Protein AF-A0A3D3P2S7-F1 (afdb_monomer)

pLDDT: mean 85.8, std 18.76, range [37.12, 98.56]

Solvent-accessible surface area (backbone atoms only — not comparable to full-atom values): 8119 Å² total; per-residue (Å²): 133,91,83,89,85,76,92,81,72,80,80,75,77,78,68,75,83,75,77,70,84,75,73,91,73,70,57,71,50,77,50,76,51,74,47,80,44,68,59,42,64,58,99,87,40,75,71,36,68,35,30,43,36,42,38,40,39,37,38,40,49,78,50,104,42,32,36,42,36,38,35,42,33,43,36,40,35,69,92,58,81,32,34,40,38,37,39,38,42,35,43,40,39,41,85,49,101,41,37,35,38,35,44,33,44,32,42,35,48,51,40,90,51,97,61,74,50,49,70,37,45,33,43,36,42,35,39,46,81,51,101,85,45,67,53,74,51,78,47,76,84

Nearest PDB structures (foldseek):
  8wv0-assembly1_A  TM=7.971E-01  e=7.352E-01  Burkholderia pseudomallei
  6ehd-assembly1_A  TM=5.193E-01  e=1.466E-01  Vibrio cholerae O395
  5oyk-assembly1_A  TM=5.615E-01  e=3.858E-01  Vibrio cholerae
  1e54-assembly1_A  TM=6.418E-01  e=1.478E+00  Delftia acidovorans
  3njt-assembly1_A  TM=6.862E-01  e=4.331E+00  Bordetella pertussis

Sequence (141 aa):
MKYLAGLGGIFCACSSMAFAEVDSEIPLGIEAVTGLRTDYVHRGFQLAESALDFQLEAEITLSNNNSLSLGFAHLSESGDDFNETWSYLEFSHSFNKNLTSGASFTYRDRNESILQGGFDLGLFTSYSINDVWRWRNELNF

Mean predicted aligned error: 10.35 Å

Secondary structure (DSSP, 8-state):
-----------------------S---EEEEEEEEEEEEEEETTEEEEEEEEEEEEEEEEEEETTEEEEEEEEEEEESSSS-EEEEEEEEEEEEEETTEEEEEEEEEEEEES-SSPSEEEEEEEEEEESSSS-EEEEEEE-

Foldseek 3Di:
DDDDDDPPDPPPPPPPPPPDDPPPDWDKDKDKDKDWDAQDDDPRDRWERIKIKIKIKMKTDPDPFKIKIKMWMKIDHDPDGKIKIKIKIKIKGHPDPFKIKIKMKMWMPIDPGPDHTDIKIKIKMKGDPDPPDIDMDMDID

Structure (mmCIF, N/CA/C/O backbone):
data_AF-A0A3D3P2S7-F1
#
_entry.id   AF-A0A3D3P2S7-F1
#
loop_
_atom_site.group_PDB
_atom_site.id
_atom_site.type_symbol
_atom_site.label_atom_id
_atom_site.label_alt_id
_atom_site.label_comp_id
_atom_site.label_asym_id
_atom_site.label_entity_id
_atom_site.label_seq_id
_atom_site.pdbx_PDB_ins_code
_atom_site.Cartn_x
_atom_site.Cartn_y
_atom_site.Cartn_z
_atom_site.occupancy
_atom_site.B_iso_or_equiv
_atom_site.auth_seq_id
_atom_site.auth_comp_id
_atom_site.auth_asym_id
_atom_site.auth_atom_id
_atom_site.pdbx_PDB_model_num
ATOM 1 N N . MET A 1 1 ? -4.650 64.605 13.697 1.00 37.12 1 MET A N 1
ATOM 2 C CA . MET A 1 1 ? -4.159 63.628 12.697 1.00 37.12 1 MET A CA 1
ATOM 3 C C . MET A 1 1 ? -3.844 62.353 13.474 1.00 37.12 1 MET A C 1
ATOM 5 O O . MET A 1 1 ? -2.904 62.370 14.245 1.00 37.12 1 MET A O 1
ATOM 9 N N . LYS A 1 2 ? -4.794 61.423 13.663 1.00 39.84 2 LYS A N 1
ATOM 10 C CA . LYS A 1 2 ? -5.043 60.239 12.810 1.00 39.84 2 LYS A CA 1
ATOM 11 C C . LYS A 1 2 ? -3.743 59.650 12.255 1.00 39.84 2 LYS A C 1
ATOM 13 O O . LYS A 1 2 ? -3.233 60.259 11.332 1.00 39.84 2 LYS A O 1
ATOM 18 N N . TYR A 1 3 ? -3.265 58.539 12.830 1.00 42.16 3 TYR A N 1
ATOM 19 C CA . TYR A 1 3 ? -3.078 57.236 12.165 1.00 42.16 3 TYR A CA 1
ATOM 20 C C . TYR A 1 3 ? -2.990 56.115 13.224 1.00 42.16 3 TYR A C 1
ATOM 22 O O . TYR A 1 3 ? -2.121 56.127 14.089 1.00 42.16 3 TYR A O 1
ATOM 30 N N . LEU A 1 4 ? -3.950 55.186 13.159 1.00 42.12 4 LEU A N 1
ATOM 31 C CA . LEU A 1 4 ? -3.866 53.815 13.672 1.00 42.12 4 LEU A CA 1
ATOM 32 C C . LEU A 1 4 ? -3.085 52.972 12.650 1.00 42.12 4 LEU A C 1
ATOM 34 O O . LEU A 1 4 ? -3.327 53.156 11.460 1.00 42.12 4 LEU A O 1
ATOM 38 N N . ALA A 1 5 ? -2.268 52.024 13.118 1.00 42.19 5 ALA A N 1
ATOM 39 C CA . ALA A 1 5 ? -1.984 50.695 12.537 1.00 42.19 5 ALA A CA 1
ATOM 40 C C . ALA A 1 5 ? -0.660 50.191 13.141 1.00 42.19 5 ALA A C 1
ATOM 42 O O . ALA A 1 5 ? 0.318 50.921 13.147 1.00 42.19 5 ALA A O 1
ATOM 43 N N . GLY A 1 6 ? -0.504 48.990 13.679 1.00 40.41 6 GLY A N 1
ATOM 44 C CA . GLY A 1 6 ? -1.392 47.862 13.890 1.00 40.41 6 GLY A CA 1
ATOM 45 C C . GLY A 1 6 ? -0.612 46.885 14.774 1.00 40.41 6 GLY A C 1
ATOM 46 O O . GLY A 1 6 ? 0.569 46.637 14.537 1.00 40.41 6 GLY A O 1
ATOM 47 N N . LEU A 1 7 ? -1.248 46.389 15.833 1.00 42.75 7 LEU A N 1
ATOM 48 C CA . LEU A 1 7 ? -0.724 45.324 16.685 1.00 42.75 7 LEU A CA 1
ATOM 49 C C . LEU A 1 7 ? -0.704 44.019 15.876 1.00 42.75 7 LEU A C 1
ATOM 51 O O . LEU A 1 7 ? -1.669 43.263 15.877 1.00 42.75 7 LEU A O 1
ATOM 55 N N . GLY A 1 8 ? 0.391 43.769 15.161 1.00 38.56 8 GLY A N 1
ATOM 56 C CA . GLY A 1 8 ? 0.704 42.467 14.574 1.00 38.56 8 GLY A CA 1
ATOM 57 C C . GLY A 1 8 ? 1.299 41.545 15.634 1.00 38.56 8 GLY A C 1
ATOM 58 O O . GLY A 1 8 ? 2.485 41.234 15.591 1.00 38.56 8 GLY A O 1
ATOM 59 N N . GLY A 1 9 ? 0.499 41.173 16.633 1.00 39.53 9 GLY A N 1
ATOM 60 C CA . GLY A 1 9 ? 0.880 40.157 17.606 1.00 39.53 9 GLY A CA 1
ATOM 61 C C . GLY A 1 9 ? 0.879 38.790 16.932 1.00 39.53 9 GLY A C 1
ATOM 62 O O . GLY A 1 9 ? -0.178 38.284 16.566 1.00 39.53 9 GLY A O 1
ATOM 63 N N . ILE A 1 10 ? 2.063 38.203 16.763 1.00 46.88 10 ILE A N 1
ATOM 64 C CA . ILE A 1 10 ? 2.227 36.789 16.423 1.00 46.88 10 ILE A CA 1
ATOM 65 C C . ILE A 1 10 ? 1.573 35.990 17.554 1.00 46.88 10 ILE A C 1
ATOM 67 O O . ILE A 1 10 ? 2.121 35.878 18.651 1.00 46.88 10 ILE A O 1
ATOM 71 N N . PHE A 1 11 ? 0.374 35.468 17.299 1.00 40.72 11 PHE A N 1
ATOM 72 C CA . PHE A 1 11 ? -0.264 34.456 18.134 1.00 40.72 11 PHE A CA 1
ATOM 73 C C . PHE A 1 11 ? 0.526 33.156 17.940 1.00 40.72 11 PHE A C 1
ATOM 75 O O . PHE A 1 11 ? 0.176 32.295 17.137 1.00 40.72 11 PHE A O 1
ATOM 82 N N . CYS A 1 12 ? 1.656 33.047 18.638 1.00 44.50 12 CYS A N 1
ATOM 83 C CA . CYS A 1 12 ? 2.343 31.782 18.822 1.00 44.50 12 CYS A CA 1
ATOM 84 C C . CYS A 1 12 ? 1.456 30.964 19.763 1.00 44.50 12 CYS A C 1
ATOM 86 O O . CYS A 1 12 ? 1.516 31.110 20.985 1.00 44.50 12 CYS A O 1
ATOM 88 N N . ALA A 1 13 ? 0.540 30.191 19.182 1.00 46.78 13 ALA A N 1
ATOM 89 C CA . ALA A 1 13 ? -0.207 29.178 19.900 1.00 46.78 13 ALA A CA 1
ATOM 90 C C . ALA A 1 13 ? 0.794 28.115 20.364 1.00 46.78 13 ALA A C 1
ATOM 92 O O . ALA A 1 13 ? 1.001 27.100 19.707 1.00 46.78 13 ALA A O 1
ATOM 93 N N . CYS A 1 14 ? 1.434 28.360 21.508 1.00 42.62 14 CYS A N 1
ATOM 94 C CA . CYS A 1 14 ? 2.030 27.319 22.328 1.00 42.62 14 CYS A CA 1
ATOM 95 C C . CYS A 1 14 ? 0.879 26.470 22.879 1.00 42.62 14 CYS A C 1
ATOM 97 O O . CYS A 1 14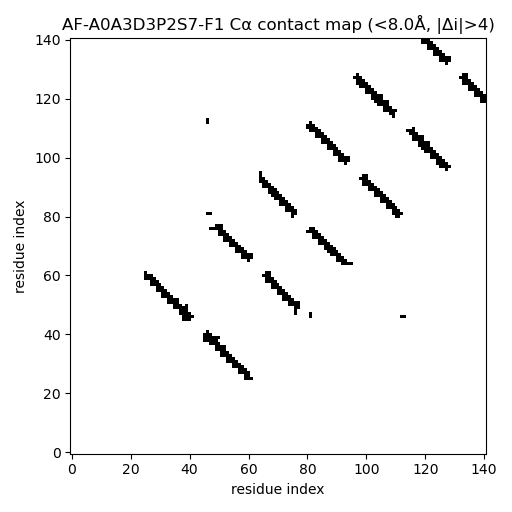 ? 0.523 26.568 24.052 1.00 42.62 14 CYS A O 1
ATOM 99 N N . SER A 1 15 ? 0.245 25.678 22.012 1.00 51.16 15 SER A N 1
ATOM 100 C CA . SER A 1 15 ? -0.541 24.535 22.444 1.00 51.16 15 SER A CA 1
ATOM 101 C C . SER A 1 15 ? 0.404 23.675 23.266 1.00 51.16 15 SER A C 1
ATOM 103 O O . SER A 1 15 ? 1.394 23.161 22.745 1.00 51.16 15 SER A O 1
ATOM 105 N N . SER A 1 16 ? 0.139 23.605 24.568 1.00 46.47 16 SER A N 1
ATOM 106 C CA . SER A 1 16 ? 0.778 22.678 25.488 1.00 46.47 16 SER A CA 1
ATOM 107 C C . SER A 1 16 ? 0.929 21.325 24.798 1.00 46.47 16 SER A C 1
ATOM 109 O O . SER A 1 16 ? -0.079 20.708 24.447 1.00 46.47 16 SER A O 1
ATOM 111 N N . MET A 1 17 ? 2.166 20.875 24.582 1.00 46.19 17 MET A N 1
ATOM 112 C CA . MET A 1 17 ? 2.425 19.481 24.247 1.00 46.19 17 MET A CA 1
ATOM 113 C C . MET A 1 17 ? 2.053 18.681 25.494 1.00 46.19 17 MET A C 1
ATOM 115 O O . MET A 1 17 ? 2.863 18.503 26.400 1.00 46.19 17 MET A O 1
ATOM 119 N N . ALA A 1 18 ? 0.779 18.311 25.603 1.00 49.56 18 ALA A N 1
ATOM 120 C CA . ALA A 1 18 ? 0.349 17.316 26.558 1.00 49.56 18 ALA A CA 1
ATOM 121 C C . ALA A 1 18 ? 0.987 16.009 26.090 1.00 49.56 18 ALA A C 1
ATOM 123 O O . ALA A 1 18 ? 0.531 15.397 25.127 1.00 49.56 18 ALA A O 1
ATOM 124 N N . PHE A 1 19 ? 2.101 15.637 26.714 1.00 48.84 19 PHE A N 1
ATOM 125 C CA . PHE A 1 19 ? 2.641 14.297 26.571 1.00 48.84 19 PHE A CA 1
ATOM 126 C C . PHE A 1 19 ? 1.615 13.357 27.200 1.00 48.84 19 PHE A C 1
ATOM 128 O O . PHE A 1 19 ? 1.460 13.328 28.420 1.00 48.84 19 PHE A O 1
ATOM 135 N N . ALA A 1 20 ? 0.847 12.670 26.355 1.00 56.34 20 ALA A N 1
ATOM 136 C CA . ALA A 1 20 ? 0.039 11.551 26.799 1.00 56.34 20 ALA A CA 1
ATOM 137 C C . ALA A 1 20 ? 0.988 10.478 27.350 1.00 56.34 20 ALA A C 1
ATOM 139 O O . ALA A 1 20 ? 2.017 10.182 26.740 1.00 56.34 20 ALA A O 1
ATOM 140 N N . GLU A 1 21 ? 0.660 9.943 28.521 1.00 52.38 21 GLU A N 1
ATOM 141 C CA . GLU A 1 21 ? 1.311 8.760 29.073 1.00 52.38 21 GLU A CA 1
ATOM 142 C C . GLU A 1 21 ? 1.125 7.618 28.064 1.00 52.38 21 GLU A C 1
ATOM 144 O O . GLU A 1 21 ? -0.003 7.248 27.736 1.00 52.38 21 GLU A O 1
ATOM 149 N N . VAL A 1 22 ? 2.228 7.143 27.481 1.00 58.06 22 VAL A N 1
ATOM 150 C CA . VAL A 1 22 ? 2.207 6.021 26.538 1.00 58.06 22 VAL A CA 1
ATOM 151 C C . VAL A 1 22 ? 2.012 4.758 27.366 1.00 58.06 22 VAL A C 1
ATOM 153 O O . VAL A 1 22 ? 2.958 4.269 27.983 1.00 58.06 22 VAL A O 1
ATOM 156 N N . ASP A 1 23 ? 0.771 4.275 27.414 1.00 57.00 23 ASP A N 1
ATOM 157 C CA . ASP A 1 23 ? 0.440 2.962 27.966 1.00 57.00 23 ASP A CA 1
ATOM 158 C C . ASP A 1 23 ? 1.244 1.884 27.217 1.00 57.00 23 ASP A C 1
ATOM 160 O O . ASP A 1 23 ? 1.428 1.949 25.998 1.00 57.00 23 ASP A O 1
ATOM 164 N N . SER A 1 24 ? 1.851 0.965 27.961 1.00 57.66 24 SER A N 1
ATOM 165 C CA . SER A 1 24 ? 3.221 0.521 27.682 1.00 57.66 24 SER A CA 1
ATOM 166 C C . SER A 1 24 ? 3.401 -0.583 26.634 1.00 57.66 24 SER A C 1
ATOM 168 O O . SER A 1 24 ? 4.492 -1.139 26.554 1.00 57.66 24 SER A O 1
ATOM 170 N N . GLU A 1 25 ? 2.415 -0.891 25.792 1.00 67.62 25 GLU A N 1
ATOM 171 C CA . GLU A 1 25 ? 2.580 -1.846 24.682 1.00 67.62 25 GLU A CA 1
ATOM 172 C C . GLU A 1 25 ? 1.725 -1.432 23.477 1.00 67.62 25 GLU A C 1
ATOM 174 O O . GLU A 1 25 ? 0.558 -1.798 23.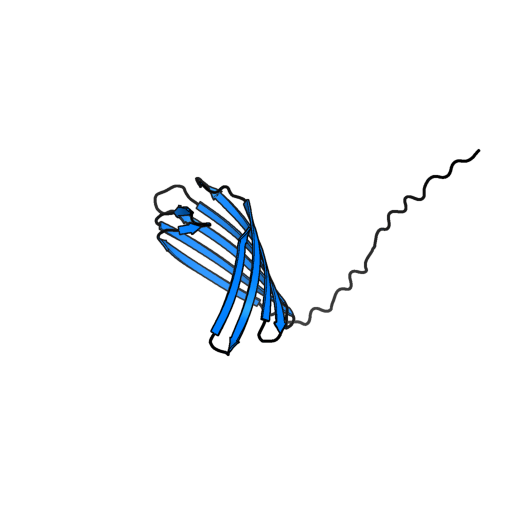370 1.00 67.62 25 GLU A O 1
ATOM 179 N N . ILE A 1 26 ? 2.300 -0.661 22.548 1.00 69.44 26 ILE A N 1
ATOM 180 C CA . ILE A 1 26 ? 1.676 -0.395 21.243 1.00 69.44 26 ILE A CA 1
ATOM 181 C C . ILE A 1 26 ? 1.742 -1.694 20.421 1.00 69.44 26 ILE A C 1
ATOM 183 O O . ILE A 1 26 ? 2.855 -2.139 20.120 1.00 69.44 26 ILE A O 1
ATOM 187 N N . PRO A 1 27 ? 0.605 -2.309 20.034 1.00 78.06 27 PRO A N 1
ATOM 188 C CA . PRO A 1 27 ? 0.624 -3.487 19.176 1.00 78.06 27 PRO A CA 1
ATOM 189 C C . PRO A 1 27 ? 1.264 -3.148 17.825 1.00 78.06 27 PRO A C 1
ATOM 191 O O . PRO A 1 27 ? 0.835 -2.206 17.150 1.00 78.06 27 PRO A O 1
ATOM 194 N N . LEU A 1 28 ? 2.286 -3.924 17.456 1.00 84.25 28 LEU A N 1
ATOM 195 C CA . LEU A 1 28 ? 3.060 -3.769 16.227 1.00 84.25 28 LEU A CA 1
ATOM 196 C C . LEU A 1 28 ? 3.027 -5.073 15.426 1.00 84.25 28 LEU A C 1
ATOM 198 O O . LEU A 1 28 ? 3.421 -6.125 15.933 1.00 84.25 28 LEU A O 1
ATOM 202 N N . GLY A 1 29 ? 2.596 -4.989 14.170 1.00 87.25 29 GLY A N 1
ATOM 203 C CA . GLY A 1 29 ? 2.796 -6.036 13.168 1.00 87.25 29 GLY A CA 1
ATOM 204 C C . GLY A 1 29 ? 3.922 -5.637 12.220 1.00 87.25 29 GLY A C 1
ATOM 205 O O . GLY A 1 29 ? 3.989 -4.475 11.834 1.00 87.25 29 GLY A O 1
ATOM 206 N N . ILE A 1 30 ? 4.805 -6.571 11.856 1.00 91.50 30 ILE A N 1
ATOM 207 C CA . ILE A 1 30 ? 5.823 -6.376 10.810 1.00 91.50 30 ILE A CA 1
ATOM 208 C C . ILE A 1 30 ? 5.745 -7.559 9.850 1.00 91.50 30 ILE A C 1
ATOM 210 O O . ILE A 1 30 ? 5.788 -8.710 10.289 1.00 91.50 30 ILE A O 1
ATOM 214 N N . GLU A 1 31 ? 5.685 -7.275 8.554 1.00 94.31 31 GLU A N 1
ATOM 215 C CA . GLU A 1 31 ? 5.682 -8.277 7.494 1.00 94.31 31 GLU A CA 1
ATOM 216 C C . GLU A 1 31 ? 6.754 -7.955 6.451 1.00 94.31 31 GLU A C 1
ATOM 218 O O . GLU A 1 31 ? 6.948 -6.802 6.073 1.00 94.31 31 GLU A O 1
ATOM 223 N N . ALA A 1 32 ? 7.460 -8.985 5.985 1.00 96.12 32 ALA A N 1
ATOM 224 C CA . ALA A 1 32 ? 8.377 -8.885 4.859 1.00 96.12 32 ALA A CA 1
ATOM 225 C C . ALA A 1 32 ? 8.030 -9.962 3.830 1.00 96.12 32 ALA A C 1
ATOM 227 O O . ALA A 1 32 ? 7.988 -11.149 4.159 1.00 96.12 32 ALA A O 1
ATOM 228 N N . VAL A 1 33 ? 7.803 -9.548 2.586 1.00 96.12 33 VAL A N 1
ATOM 229 C CA . VAL A 1 33 ? 7.367 -10.418 1.489 1.00 96.12 33 VAL A CA 1
ATOM 230 C C . VAL A 1 33 ? 8.315 -10.251 0.318 1.00 96.12 33 VAL A C 1
ATOM 232 O O . VAL A 1 33 ? 8.690 -9.138 -0.035 1.00 96.12 33 VAL A O 1
ATOM 235 N N . THR A 1 34 ? 8.684 -11.361 -0.312 1.00 96.12 34 THR A N 1
ATOM 236 C CA . THR A 1 34 ? 9.307 -11.337 -1.634 1.00 96.12 34 THR A CA 1
ATOM 237 C C . THR A 1 34 ? 8.424 -12.076 -2.622 1.00 96.12 34 THR A C 1
ATOM 239 O O . THR A 1 34 ? 7.822 -13.097 -2.280 1.00 96.12 34 THR A O 1
ATOM 242 N N . GLY A 1 35 ? 8.321 -11.537 -3.830 1.00 93.25 35 GLY A N 1
ATOM 243 C CA . GLY A 1 35 ? 7.450 -12.049 -4.872 1.00 93.25 35 GLY A CA 1
ATOM 244 C C . GLY A 1 35 ? 8.155 -12.140 -6.215 1.00 93.25 35 GLY A C 1
ATOM 245 O O . GLY A 1 35 ? 9.090 -11.397 -6.508 1.00 93.25 35 GLY A O 1
ATOM 246 N N . LEU A 1 36 ? 7.677 -13.074 -7.035 1.00 93.69 36 LEU A N 1
ATOM 247 C CA . LEU A 1 36 ? 7.877 -13.064 -8.478 1.00 93.69 36 LEU A CA 1
ATOM 248 C C . LEU A 1 36 ? 6.528 -12.719 -9.108 1.00 93.69 36 LEU A C 1
ATOM 250 O O . LEU A 1 36 ? 5.527 -13.387 -8.836 1.00 93.69 36 LEU A O 1
ATOM 254 N N . ARG A 1 37 ? 6.503 -11.680 -9.936 1.00 90.44 37 ARG A N 1
ATOM 255 C CA . ARG A 1 37 ? 5.305 -11.176 -10.608 1.00 90.44 37 ARG A CA 1
ATOM 256 C C . ARG A 1 37 ? 5.461 -11.325 -12.106 1.00 90.44 37 ARG A C 1
ATOM 258 O O . ARG A 1 37 ? 6.494 -10.955 -12.649 1.00 90.44 37 ARG A O 1
ATOM 265 N N . THR A 1 38 ? 4.416 -11.814 -12.756 1.00 92.06 38 THR A N 1
ATOM 266 C CA . THR A 1 38 ? 4.277 -11.807 -14.215 1.00 92.06 38 THR A CA 1
ATOM 267 C C . THR A 1 38 ? 3.221 -10.779 -14.599 1.00 92.06 38 THR A C 1
ATOM 269 O O . THR A 1 38 ? 2.216 -10.666 -13.896 1.00 92.06 38 THR A O 1
ATOM 272 N N . ASP A 1 39 ? 3.445 -10.052 -15.690 1.00 91.88 39 ASP A N 1
ATOM 273 C CA . ASP A 1 39 ? 2.563 -9.000 -16.206 1.00 91.88 39 ASP A CA 1
ATOM 274 C C . ASP A 1 39 ? 2.217 -7.952 -15.138 1.00 91.88 39 ASP A C 1
ATOM 276 O O . ASP A 1 39 ? 1.063 -7.772 -14.738 1.00 91.88 39 ASP A O 1
ATOM 280 N N . TYR A 1 40 ? 3.233 -7.257 -14.627 1.00 92.50 40 TYR A N 1
ATOM 281 C CA . TYR A 1 40 ? 3.017 -6.221 -13.626 1.00 92.50 40 TYR A CA 1
ATOM 282 C C . TYR A 1 40 ? 2.244 -5.045 -14.237 1.00 92.50 40 TYR A C 1
ATOM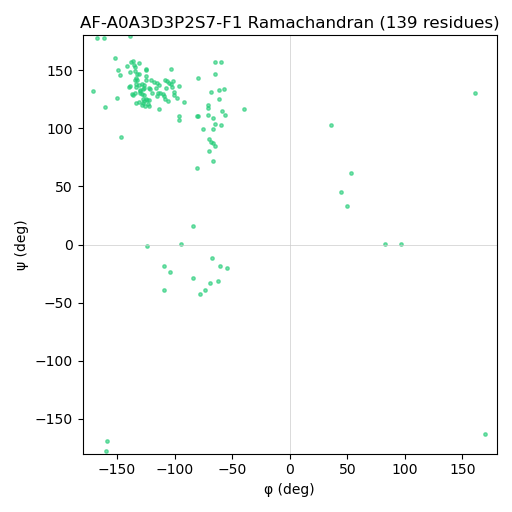 284 O O . TYR A 1 40 ? 2.775 -4.283 -15.044 1.00 92.50 40 TYR A O 1
ATOM 292 N N . VAL A 1 41 ? 0.977 -4.899 -13.844 1.00 92.50 41 VAL A N 1
ATOM 293 C CA . VAL A 1 41 ? 0.068 -3.857 -14.335 1.00 92.50 41 VAL A CA 1
ATOM 294 C C . VAL A 1 41 ? -0.216 -2.834 -13.242 1.00 92.50 41 VAL A C 1
ATOM 296 O O . VAL A 1 41 ? -0.676 -3.179 -12.153 1.00 92.50 41 VAL A O 1
ATOM 299 N N . HIS A 1 42 ? -0.047 -1.553 -13.567 1.00 90.81 42 HIS A N 1
ATOM 300 C CA . HIS A 1 42 ? -0.444 -0.439 -12.713 1.00 90.81 42 HIS A CA 1
ATOM 301 C C . HIS A 1 42 ? -1.274 0.582 -13.503 1.00 90.81 42 HIS A C 1
ATOM 303 O O . HIS A 1 42 ? -0.923 0.968 -14.616 1.00 90.81 42 HIS A O 1
ATOM 309 N N . ARG A 1 43 ? -2.419 1.002 -12.940 1.00 88.44 43 ARG A N 1
ATOM 310 C CA . ARG A 1 43 ? -3.404 1.903 -13.588 1.00 88.44 43 ARG A CA 1
ATOM 311 C C . ARG A 1 43 ? -3.804 1.471 -15.015 1.00 88.44 43 ARG A C 1
ATOM 313 O O . ARG A 1 43 ? -4.091 2.305 -15.867 1.00 88.44 43 ARG A O 1
ATOM 32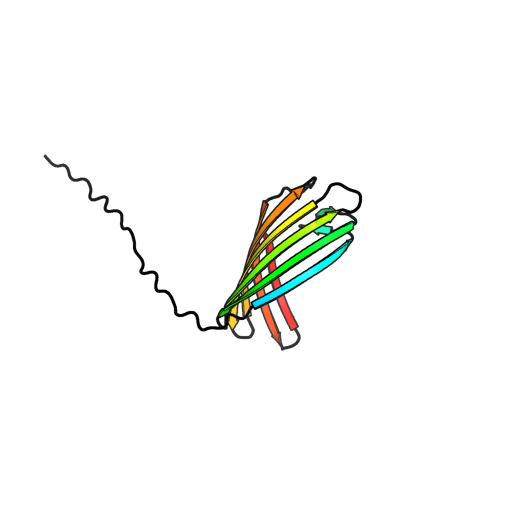0 N N . GLY A 1 44 ? -3.838 0.160 -15.266 1.00 90.88 44 GLY A N 1
ATOM 321 C CA . GLY A 1 44 ? -4.202 -0.421 -16.564 1.00 90.88 44 GLY A CA 1
ATOM 322 C C . GLY A 1 44 ? -3.072 -0.470 -17.598 1.00 90.88 44 GLY A C 1
ATOM 323 O O . GLY A 1 44 ? -3.301 -0.974 -18.693 1.00 90.88 44 GLY A O 1
ATOM 324 N N . PHE A 1 45 ? -1.869 0.001 -17.261 1.00 91.75 45 PHE A N 1
ATOM 325 C CA . PHE A 1 45 ? -0.680 -0.134 -18.098 1.00 91.75 45 PHE A CA 1
ATOM 326 C C . PHE A 1 45 ? 0.188 -1.272 -17.578 1.00 91.75 45 PHE A C 1
ATOM 328 O O . PHE A 1 45 ? 0.508 -1.310 -16.390 1.00 91.75 45 PHE A O 1
ATOM 335 N N . GLN A 1 46 ? 0.566 -2.191 -18.463 1.00 93.44 46 GLN A N 1
ATOM 336 C CA . GLN A 1 46 ? 1.617 -3.157 -18.173 1.00 93.44 46 GLN A CA 1
ATOM 337 C C . GLN A 1 46 ? 2.952 -2.414 -18.142 1.00 93.44 46 GLN A C 1
ATOM 339 O O . GLN A 1 46 ? 3.313 -1.764 -19.121 1.00 93.44 46 GLN A O 1
ATOM 344 N N . LEU A 1 47 ? 3.623 -2.462 -16.995 1.00 93.25 47 LEU A N 1
ATOM 345 C CA . LEU A 1 47 ? 4.896 -1.787 -16.759 1.00 93.25 47 LEU A CA 1
ATOM 346 C C . LEU A 1 47 ? 6.087 -2.750 -16.784 1.00 93.25 47 LEU A C 1
ATOM 348 O O . LEU A 1 47 ? 7.187 -2.291 -17.041 1.00 93.25 47 LEU A O 1
ATOM 352 N N . ALA A 1 48 ? 5.870 -4.045 -16.525 1.00 93.56 48 ALA A N 1
ATOM 353 C CA . ALA A 1 48 ? 6.901 -5.082 -16.620 1.00 93.56 48 ALA A CA 1
ATOM 354 C C . ALA A 1 48 ? 6.289 -6.419 -17.069 1.00 93.56 48 ALA A C 1
ATOM 356 O O . ALA A 1 48 ? 5.161 -6.748 -16.682 1.00 93.56 48 ALA A O 1
ATOM 357 N N . GLU A 1 49 ? 7.020 -7.221 -17.840 1.00 93.50 49 GLU A N 1
ATOM 358 C CA . GLU A 1 49 ? 6.625 -8.589 -18.209 1.00 93.50 49 GLU A CA 1
ATOM 359 C C . GLU A 1 49 ? 6.877 -9.576 -17.067 1.00 93.50 49 GLU A C 1
ATOM 361 O O . GLU A 1 49 ? 6.031 -10.417 -16.757 1.00 93.50 49 GLU A O 1
ATOM 366 N N . SER A 1 50 ? 8.026 -9.462 -16.401 1.00 94.44 50 SER A N 1
ATOM 367 C CA . SER A 1 50 ? 8.388 -10.312 -15.268 1.00 94.44 50 SER A CA 1
ATOM 368 C C . SER A 1 50 ? 9.289 -9.561 -14.305 1.00 94.44 50 SER A C 1
ATOM 370 O O . SER A 1 50 ? 10.354 -9.092 -14.691 1.00 94.44 50 SER A O 1
ATOM 372 N N . ALA A 1 51 ? 8.922 -9.505 -13.030 1.00 94.19 51 ALA A N 1
ATOM 373 C CA . ALA A 1 51 ? 9.670 -8.749 -12.038 1.00 94.19 51 ALA A CA 1
ATOM 374 C C . ALA A 1 51 ? 9.793 -9.482 -10.704 1.00 94.19 51 ALA A C 1
ATOM 376 O O . ALA A 1 51 ? 8.900 -10.226 -10.294 1.00 94.19 51 ALA A O 1
ATOM 377 N N . LEU A 1 52 ? 10.908 -9.241 -10.020 1.00 95.69 52 LEU A N 1
ATOM 378 C CA . LEU A 1 52 ? 11.087 -9.615 -8.623 1.00 95.69 52 LEU A CA 1
ATOM 379 C C . LEU A 1 52 ? 10.759 -8.417 -7.745 1.00 95.69 52 LEU A C 1
ATOM 381 O O . LEU A 1 52 ? 11.206 -7.305 -8.027 1.00 95.69 52 LEU A O 1
ATOM 385 N N . ASP A 1 53 ? 10.017 -8.655 -6.669 1.00 94.44 53 ASP A N 1
ATOM 386 C CA . ASP A 1 53 ? 9.704 -7.633 -5.680 1.00 94.44 53 ASP A CA 1
ATOM 387 C C . ASP A 1 53 ? 10.096 -8.044 -4.261 1.00 94.44 53 ASP A C 1
ATOM 389 O O . ASP A 1 53 ? 10.134 -9.226 -3.899 1.00 94.44 53 ASP A O 1
ATOM 393 N N . PHE A 1 54 ? 10.399 -7.030 -3.460 1.00 96.50 54 PHE A N 1
ATOM 394 C CA . PHE A 1 54 ? 10.534 -7.118 -2.017 1.00 96.50 54 PHE A CA 1
ATOM 395 C C . PHE A 1 54 ? 9.698 -6.013 -1.378 1.00 96.50 54 PHE A C 1
ATOM 397 O O . PHE A 1 54 ? 9.775 -4.857 -1.792 1.00 96.50 54 PHE A O 1
ATOM 404 N N . GLN A 1 55 ? 8.925 -6.369 -0.360 1.00 97.12 55 GLN A N 1
ATOM 405 C CA . GLN A 1 55 ? 8.018 -5.487 0.361 1.00 97.12 55 GLN A CA 1
ATOM 406 C C . GLN A 1 55 ? 8.251 -5.645 1.861 1.00 97.12 55 GLN A C 1
ATOM 408 O O . GLN A 1 55 ? 8.407 -6.759 2.358 1.00 97.12 55 GLN A O 1
ATOM 413 N N . LEU A 1 56 ? 8.263 -4.524 2.572 1.00 97.31 56 LEU A N 1
ATOM 414 C CA . LEU A 1 56 ? 8.326 -4.439 4.024 1.00 97.31 56 LEU A CA 1
ATOM 415 C C . LEU A 1 56 ? 7.168 -3.565 4.500 1.00 97.31 56 LEU A C 1
ATOM 417 O O . LEU A 1 56 ? 7.073 -2.406 4.098 1.00 97.31 56 LEU A O 1
ATOM 421 N N . GLU A 1 57 ? 6.327 -4.103 5.371 1.00 96.69 57 GLU A N 1
ATOM 422 C CA . GLU A 1 57 ? 5.162 -3.426 5.936 1.00 96.69 57 GLU A CA 1
ATOM 423 C C . GLU A 1 57 ? 5.212 -3.456 7.465 1.00 96.69 57 GLU A C 1
ATOM 425 O O . GLU A 1 57 ? 5.678 -4.422 8.074 1.00 96.69 57 GLU A O 1
ATOM 430 N N . ALA A 1 58 ? 4.722 -2.386 8.085 1.00 95.31 58 ALA A N 1
ATOM 431 C CA . ALA A 1 58 ? 4.436 -2.338 9.505 1.00 95.31 58 ALA A CA 1
ATOM 432 C C . ALA A 1 58 ? 3.055 -1.726 9.766 1.00 95.31 58 ALA A C 1
ATOM 434 O O . ALA A 1 58 ? 2.710 -0.695 9.189 1.00 95.31 58 ALA A O 1
ATOM 435 N N . GLU A 1 59 ? 2.303 -2.320 10.693 1.00 96.00 59 GLU A N 1
ATOM 436 C CA . GLU A 1 59 ? 1.041 -1.774 11.201 1.00 96.00 59 GLU A CA 1
ATOM 437 C C . GLU A 1 59 ? 1.193 -1.378 12.670 1.00 96.00 59 GLU A C 1
ATOM 439 O O . GLU A 1 59 ? 1.657 -2.161 13.502 1.00 96.00 59 GLU A O 1
ATOM 444 N N . ILE A 1 60 ? 0.763 -0.158 12.985 1.00 94.12 60 ILE A N 1
ATOM 445 C CA . ILE A 1 60 ? 0.759 0.423 14.322 1.00 94.12 60 ILE A CA 1
ATOM 446 C C . ILE A 1 60 ? -0.695 0.625 14.751 1.00 94.12 60 ILE A C 1
ATOM 448 O O . ILE A 1 60 ? -1.424 1.433 14.168 1.00 94.12 60 ILE A O 1
ATOM 452 N N . THR A 1 61 ? -1.121 -0.061 15.812 1.00 94.50 61 THR A N 1
ATOM 453 C CA . THR A 1 61 ? -2.439 0.187 16.415 1.00 94.50 61 THR A CA 1
ATOM 454 C C . THR A 1 61 ? -2.372 1.428 17.305 1.00 94.50 61 THR A C 1
ATOM 456 O O . THR A 1 61 ? -1.754 1.411 18.365 1.00 94.50 61 THR A O 1
ATOM 459 N N . LEU A 1 62 ? -3.023 2.516 16.886 1.00 93.06 62 LEU A N 1
ATOM 460 C CA . LEU A 1 62 ? -3.045 3.785 17.625 1.00 93.06 62 LEU A CA 1
ATOM 461 C C . LEU A 1 62 ? -4.123 3.799 18.722 1.00 93.06 62 LEU A C 1
ATOM 463 O O . LEU A 1 62 ? -4.012 4.527 19.704 1.00 93.06 62 LEU A O 1
ATOM 467 N N . SER A 1 63 ? -5.207 3.043 18.523 1.00 93.06 63 SER A N 1
ATOM 468 C CA . SER A 1 63 ? -6.306 2.840 19.481 1.00 93.06 63 SER A CA 1
ATOM 469 C C . SER A 1 63 ? -7.193 1.678 19.016 1.00 93.06 63 SER A C 1
ATOM 471 O O . SER A 1 63 ? -7.031 1.196 17.899 1.00 93.06 63 SER A O 1
ATOM 473 N N . ASN A 1 64 ? -8.223 1.320 19.787 1.00 92.69 64 ASN A N 1
ATOM 474 C CA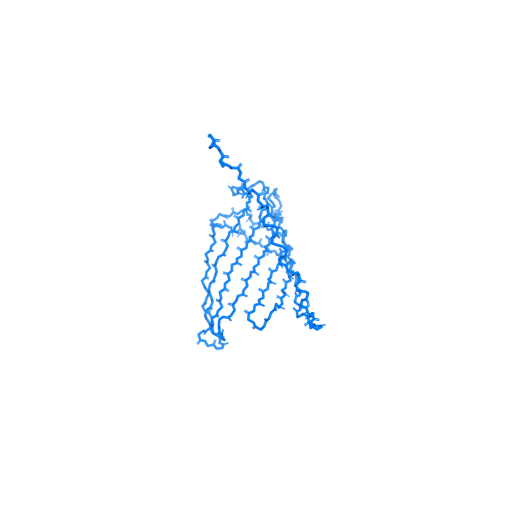 . ASN A 1 64 ? -9.207 0.287 19.416 1.00 92.69 64 ASN A CA 1
ATOM 475 C C . ASN A 1 64 ? -9.892 0.498 18.052 1.00 92.69 64 ASN A C 1
ATOM 477 O O . ASN A 1 64 ? -10.467 -0.437 17.500 1.00 92.69 64 ASN A O 1
ATOM 481 N N . ASN A 1 65 ? -9.886 1.725 17.530 1.00 96.81 65 ASN A N 1
ATOM 482 C CA . ASN A 1 65 ? -10.593 2.092 16.308 1.00 96.81 65 ASN A CA 1
ATOM 483 C C . ASN A 1 65 ? -9.682 2.715 15.254 1.00 96.81 65 ASN A C 1
ATOM 485 O O . ASN A 1 65 ? -10.190 3.072 14.199 1.00 96.81 65 ASN A O 1
ATOM 489 N N . ASN A 1 66 ? -8.387 2.891 15.524 1.00 97.06 66 ASN A N 1
ATOM 490 C CA . ASN A 1 66 ? -7.480 3.579 14.610 1.00 97.06 66 ASN A CA 1
ATOM 491 C C . ASN A 1 66 ? -6.180 2.796 14.460 1.00 97.06 66 ASN A C 1
ATOM 493 O O . ASN A 1 66 ? -5.547 2.477 15.469 1.00 97.06 66 ASN A O 1
ATOM 497 N N . SER A 1 67 ? -5.758 2.573 13.222 1.00 96.94 67 SER A N 1
ATOM 498 C CA . SER A 1 67 ? -4.441 2.029 12.898 1.00 96.94 67 SER A CA 1
ATOM 499 C C . SER A 1 67 ? -3.752 2.873 11.832 1.00 96.94 67 SER A C 1
ATOM 501 O O . SER A 1 67 ? -4.390 3.615 11.076 1.00 96.94 67 SER A O 1
ATOM 503 N N . LEU A 1 68 ? -2.428 2.792 11.827 1.00 97.62 68 LEU A N 1
ATOM 504 C CA . LEU A 1 68 ? -1.565 3.402 10.835 1.00 97.62 68 LEU A CA 1
ATOM 505 C C . LEU A 1 68 ? -0.675 2.309 10.255 1.00 97.62 68 LEU A C 1
ATOM 507 O O . LEU A 1 68 ? 0.107 1.708 10.989 1.00 97.62 68 LEU A O 1
ATOM 511 N N . SER A 1 69 ? -0.778 2.086 8.954 1.00 97.12 69 SER A N 1
ATOM 512 C CA . SER A 1 69 ? 0.085 1.169 8.221 1.00 97.12 69 SER A CA 1
ATOM 513 C C . SER A 1 69 ? 1.085 1.969 7.404 1.00 97.12 69 SER A C 1
ATOM 515 O O . SER A 1 69 ? 0.753 3.003 6.823 1.00 97.12 69 SER A O 1
ATOM 517 N N . LEU A 1 70 ? 2.324 1.508 7.369 1.00 97.25 70 LEU A N 1
ATOM 518 C CA . LEU A 1 70 ? 3.358 2.051 6.508 1.00 97.25 70 LEU A CA 1
ATOM 519 C C . LEU A 1 70 ? 4.077 0.911 5.814 1.00 97.25 70 LEU A C 1
ATOM 521 O O . LEU A 1 70 ? 4.288 -0.149 6.400 1.00 97.25 70 LEU A O 1
ATOM 525 N N . GLY A 1 71 ? 4.517 1.153 4.592 1.00 97.00 71 GLY A N 1
ATOM 526 C CA . GLY A 1 71 ? 5.318 0.168 3.896 1.00 97.00 71 GLY A CA 1
ATOM 527 C C . GLY A 1 71 ? 6.266 0.775 2.892 1.00 97.00 71 GLY A C 1
ATOM 528 O O . GLY A 1 71 ? 6.128 1.924 2.468 1.00 97.00 71 GLY A O 1
ATOM 529 N N . PHE A 1 72 ? 7.259 -0.025 2.546 1.00 97.56 72 PHE A N 1
ATOM 530 C CA . PHE A 1 72 ? 8.259 0.253 1.537 1.00 97.56 72 PHE A CA 1
ATOM 531 C C . PHE A 1 72 ? 8.417 -0.979 0.664 1.00 97.56 72 PHE A C 1
ATOM 533 O O . PHE A 1 72 ? 8.418 -2.107 1.155 1.00 97.56 72 PHE A O 1
ATOM 540 N N . ALA A 1 73 ? 8.596 -0.763 -0.625 1.00 97.12 73 ALA A N 1
ATOM 541 C CA . ALA A 1 73 ? 8.741 -1.834 -1.572 1.00 97.12 73 ALA A CA 1
ATOM 542 C C . ALA A 1 73 ? 9.629 -1.428 -2.737 1.00 97.12 73 ALA A C 1
ATOM 544 O O . ALA A 1 73 ? 9.679 -0.263 -3.133 1.00 97.12 73 ALA A O 1
ATOM 545 N N . HIS A 1 74 ? 10.307 -2.423 -3.289 1.00 96.75 74 HIS A N 1
ATOM 546 C CA . HIS A 1 74 ? 11.117 -2.288 -4.481 1.00 96.75 74 HIS A CA 1
ATOM 547 C C . HIS A 1 74 ? 10.818 -3.444 -5.428 1.00 96.75 74 HIS A C 1
ATOM 549 O O . HIS A 1 74 ? 10.757 -4.599 -5.003 1.00 96.75 74 HIS A O 1
ATOM 555 N N . LEU A 1 75 ? 10.655 -3.120 -6.703 1.00 95.88 75 LEU A N 1
ATOM 556 C CA . LEU A 1 75 ? 10.429 -4.048 -7.795 1.00 95.88 75 LEU A CA 1
ATOM 557 C C . LEU A 1 75 ? 11.447 -3.767 -8.895 1.00 95.88 75 LEU A C 1
ATOM 559 O O . LEU A 1 75 ? 11.643 -2.617 -9.287 1.00 95.88 75 LEU A O 1
ATOM 563 N N . SER A 1 76 ? 12.060 -4.831 -9.403 1.00 95.19 76 SER A N 1
ATOM 564 C CA . SER A 1 76 ? 12.980 -4.785 -10.537 1.00 95.19 76 SER A CA 1
ATOM 565 C C . SER A 1 76 ? 12.525 -5.778 -11.593 1.00 95.19 76 SER A C 1
ATOM 567 O O . SER A 1 76 ? 12.317 -6.959 -11.291 1.00 95.19 76 SER A O 1
ATOM 569 N N . GLU A 1 77 ? 12.399 -5.311 -12.830 1.00 94.25 77 GLU A N 1
ATOM 570 C CA . GLU A 1 77 ? 12.163 -6.181 -13.974 1.00 94.25 77 GLU A CA 1
ATOM 571 C C . GLU A 1 77 ? 13.360 -7.110 -14.211 1.00 94.25 77 GLU A C 1
ATOM 573 O O . GLU A 1 77 ? 14.515 -6.786 -13.923 1.00 94.25 77 GLU A O 1
ATOM 578 N N . SER A 1 78 ? 13.072 -8.318 -14.689 1.00 85.69 78 SER A N 1
ATOM 579 C CA . SER A 1 78 ? 14.076 -9.293 -15.083 1.00 85.69 78 SER A CA 1
ATOM 580 C C . SER A 1 78 ? 14.313 -9.200 -16.586 1.00 85.69 78 SER A C 1
ATOM 582 O O . SER A 1 78 ? 13.469 -9.617 -17.371 1.00 85.69 78 SER A O 1
ATOM 584 N N . GLY A 1 79 ? 15.488 -8.708 -16.980 1.00 80.50 79 GLY A N 1
ATOM 585 C CA . GLY A 1 79 ? 15.905 -8.660 -18.386 1.00 80.50 79 GLY A CA 1
ATOM 586 C C . GLY A 1 79 ? 15.672 -7.325 -19.096 1.00 80.50 79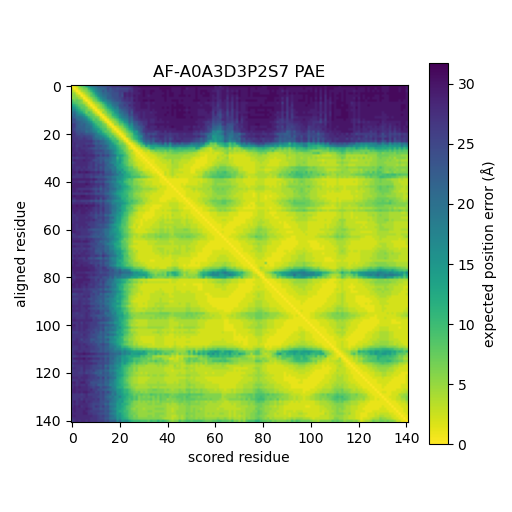 GLY A C 1
ATOM 587 O O . GLY A 1 79 ? 16.061 -7.221 -20.256 1.00 80.50 79 GLY A O 1
ATOM 588 N N . ASP A 1 80 ? 15.123 -6.329 -18.401 1.00 82.75 80 ASP A N 1
ATOM 589 C CA . ASP A 1 80 ? 14.970 -4.948 -18.873 1.00 82.75 80 ASP A CA 1
ATOM 590 C C . ASP A 1 80 ? 15.296 -3.948 -17.740 1.00 82.75 80 ASP A C 1
ATOM 592 O O . ASP A 1 80 ? 15.630 -4.353 -16.621 1.00 82.75 80 ASP A O 1
ATOM 596 N N . ASP A 1 81 ? 15.217 -2.650 -18.033 1.00 88.12 81 ASP A N 1
ATOM 597 C CA . ASP A 1 81 ? 15.683 -1.558 -17.170 1.00 88.12 81 ASP A CA 1
ATOM 598 C C . ASP A 1 81 ? 14.584 -0.946 -16.269 1.00 88.12 81 ASP A C 1
ATOM 600 O O . ASP A 1 81 ? 14.863 -0.025 -15.482 1.00 88.12 81 ASP A O 1
ATOM 604 N N . PHE A 1 82 ? 13.341 -1.448 -16.337 1.00 94.06 82 PHE A N 1
ATOM 605 C CA . PHE A 1 82 ? 12.253 -0.967 -15.483 1.00 94.06 82 PHE A CA 1
ATOM 606 C C . PHE A 1 82 ? 12.480 -1.353 -14.020 1.00 94.06 82 PHE A C 1
ATOM 608 O O . PHE A 1 82 ? 12.711 -2.509 -13.645 1.00 94.06 82 PHE A O 1
ATOM 615 N N . ASN A 1 83 ? 12.334 -0.356 -13.156 1.00 95.06 83 ASN A N 1
ATOM 616 C CA . ASN A 1 83 ? 12.236 -0.552 -11.725 1.00 95.06 83 ASN A CA 1
ATOM 617 C C . ASN A 1 83 ? 11.219 0.420 -11.134 1.00 95.06 83 ASN A C 1
ATOM 619 O O . ASN A 1 83 ? 10.964 1.507 -11.661 1.00 95.06 83 ASN A O 1
ATOM 623 N N . GLU A 1 84 ? 10.641 0.009 -10.014 1.00 96.38 84 GLU A N 1
ATOM 624 C CA . GLU A 1 84 ? 9.743 0.841 -9.237 1.00 96.38 84 GLU A CA 1
ATOM 625 C C . GLU A 1 84 ? 10.070 0.693 -7.759 1.00 96.38 84 GLU A C 1
ATOM 627 O O . GLU A 1 84 ? 10.143 -0.409 -7.219 1.00 96.38 84 GLU A O 1
ATOM 632 N N . THR A 1 85 ? 10.232 1.825 -7.089 1.00 97.25 85 THR A N 1
ATOM 633 C CA . THR A 1 85 ? 10.293 1.881 -5.633 1.00 97.25 85 THR A CA 1
ATOM 634 C C . THR A 1 85 ? 9.080 2.639 -5.146 1.00 97.25 85 THR A C 1
ATOM 636 O O . THR A 1 85 ? 8.808 3.737 -5.628 1.00 97.25 85 THR A O 1
ATOM 639 N N . TRP A 1 86 ? 8.349 2.089 -4.185 1.00 96.62 86 TRP A N 1
ATOM 640 C CA . TRP A 1 86 ? 7.225 2.798 -3.594 1.00 96.62 86 TRP A CA 1
ATOM 641 C C . TRP A 1 86 ? 7.224 2.712 -2.084 1.00 96.62 86 TRP A C 1
ATOM 643 O O . TRP A 1 86 ? 7.669 1.739 -1.481 1.00 96.62 86 TRP A O 1
ATOM 653 N N . SER A 1 87 ? 6.700 3.760 -1.474 1.00 97.81 87 SER A N 1
ATOM 654 C CA . SER A 1 87 ? 6.399 3.793 -0.056 1.00 97.81 87 SER A CA 1
ATOM 655 C C . SER A 1 87 ? 4.993 4.311 0.142 1.00 97.81 87 SER A C 1
ATOM 657 O O . SER A 1 87 ? 4.520 5.149 -0.626 1.00 97.81 87 SER A O 1
ATOM 659 N N . TYR A 1 88 ? 4.312 3.809 1.162 1.00 97.25 88 TYR A N 1
ATOM 660 C CA . TYR A 1 88 ? 2.969 4.264 1.478 1.00 97.25 88 TYR A CA 1
ATOM 661 C C . TYR A 1 88 ? 2.776 4.481 2.969 1.00 97.25 88 TYR A C 1
ATOM 663 O O . TYR A 1 88 ? 3.490 3.931 3.809 1.00 97.25 88 TYR A O 1
ATOM 671 N N . LEU A 1 89 ? 1.774 5.300 3.257 1.00 98.00 89 LEU A N 1
ATOM 672 C CA . LEU A 1 89 ? 1.206 5.535 4.569 1.00 98.00 89 LEU A CA 1
ATOM 673 C C . LEU A 1 89 ? -0.312 5.409 4.439 1.00 98.00 89 LEU A C 1
ATOM 675 O O . LEU A 1 89 ? -0.910 6.132 3.647 1.00 98.00 89 LEU A O 1
ATOM 679 N N . GLU A 1 90 ? -0.938 4.520 5.199 1.00 98.06 90 GLU A N 1
ATOM 680 C CA . GLU A 1 90 ? -2.387 4.324 5.229 1.00 98.06 90 GLU A CA 1
ATOM 681 C C . GLU A 1 90 ? -2.910 4.522 6.650 1.00 98.06 90 GLU A C 1
ATOM 683 O O . GLU A 1 90 ? -2.471 3.867 7.590 1.00 98.06 90 GLU A O 1
ATOM 688 N N . PHE A 1 91 ? -3.867 5.430 6.812 1.00 98.44 91 PHE A N 1
ATOM 689 C CA . PHE A 1 91 ? -4.609 5.589 8.054 1.00 98.44 91 PHE A CA 1
ATOM 690 C C . PHE A 1 91 ? -5.968 4.909 7.930 1.00 98.44 91 PHE A C 1
ATOM 692 O O . PHE A 1 91 ? -6.712 5.181 6.986 1.00 98.44 91 PHE A O 1
ATOM 699 N N . SER A 1 92 ? -6.319 4.101 8.927 1.00 98.31 92 SER A N 1
ATOM 700 C CA . SER A 1 92 ? -7.581 3.367 8.992 1.00 98.31 92 SER A CA 1
ATOM 701 C C . SER A 1 92 ? -8.370 3.732 10.243 1.00 98.31 92 SER A C 1
ATOM 703 O O . SER A 1 92 ? -7.832 3.719 11.347 1.00 98.31 92 SER A O 1
ATOM 705 N N . HIS A 1 93 ? -9.670 3.987 10.082 1.00 98.38 93 HIS A N 1
ATOM 706 C CA . HIS A 1 93 ? -10.616 4.225 11.168 1.00 98.38 93 HIS A CA 1
ATOM 707 C C . HIS A 1 93 ? -11.808 3.263 11.102 1.00 98.38 93 HIS A C 1
ATOM 709 O O . HIS A 1 93 ? -12.530 3.210 10.104 1.00 98.38 93 HIS A O 1
ATOM 715 N N . SER A 1 94 ? -12.066 2.541 12.190 1.00 98.00 94 SER A N 1
ATOM 716 C CA . SER A 1 94 ? -13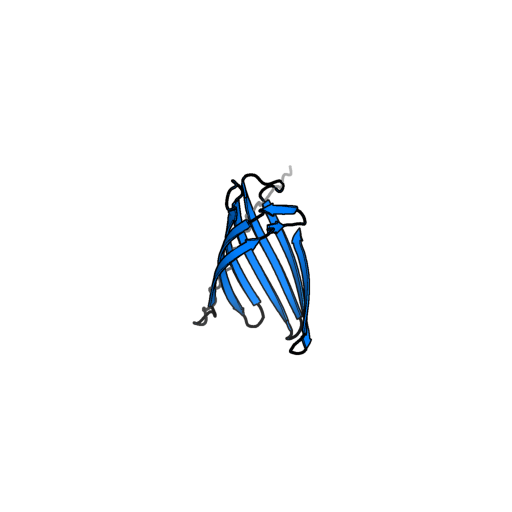.235 1.672 12.350 1.00 98.00 94 SER A CA 1
ATOM 717 C C . SER A 1 94 ? -14.346 2.399 13.102 1.00 98.00 94 SER A C 1
ATOM 719 O O . SER A 1 94 ? -14.279 2.563 14.319 1.00 98.00 94 SER A O 1
ATOM 721 N N . PHE A 1 95 ? -15.405 2.792 12.393 1.00 97.56 95 PHE A N 1
ATOM 722 C CA . PHE A 1 95 ? -16.568 3.477 12.974 1.00 97.56 95 PHE A CA 1
ATOM 723 C C . PHE A 1 95 ? -17.391 2.556 13.877 1.00 97.56 95 PHE A C 1
ATOM 725 O O . PHE A 1 95 ? -18.021 2.992 14.838 1.00 97.56 95 PHE A O 1
ATOM 732 N N . ASN A 1 96 ? -17.431 1.272 13.531 1.00 96.19 96 ASN A N 1
ATOM 733 C CA . ASN A 1 96 ? -18.042 0.201 14.306 1.00 96.19 96 ASN A CA 1
ATOM 734 C C . ASN A 1 96 ? -17.455 -1.142 13.842 1.00 96.19 96 ASN A C 1
ATOM 736 O O . ASN A 1 96 ? -16.611 -1.181 12.951 1.00 96.19 96 ASN A O 1
ATOM 740 N N . LYS A 1 97 ? -17.937 -2.254 14.408 1.00 94.31 97 LYS A N 1
ATOM 741 C CA . LYS A 1 97 ? -17.444 -3.606 14.089 1.00 94.31 97 LYS A CA 1
ATOM 742 C C . LYS A 1 97 ? -17.599 -4.022 12.614 1.00 94.31 97 LYS A C 1
ATOM 744 O O . LYS A 1 97 ? -16.984 -4.993 12.193 1.00 94.31 97 LYS A O 1
ATOM 749 N N . ASN A 1 98 ? -18.465 -3.350 11.855 1.00 97.06 98 ASN A N 1
ATOM 750 C CA . ASN A 1 98 ? -18.776 -3.687 10.471 1.00 97.06 98 ASN A CA 1
ATOM 751 C C . ASN A 1 98 ? -18.223 -2.676 9.467 1.00 97.06 98 ASN A C 1
ATOM 753 O O . ASN A 1 98 ? -18.159 -3.027 8.300 1.00 97.06 98 ASN A O 1
ATOM 757 N N . LEU A 1 99 ? -17.871 -1.448 9.861 1.00 97.94 99 LEU A N 1
ATOM 758 C CA . LEU A 1 99 ? -17.513 -0.377 8.927 1.00 97.94 99 LEU A CA 1
ATOM 759 C C . LEU A 1 99 ? -16.163 0.250 9.273 1.00 97.94 99 LEU A C 1
ATOM 761 O O . LEU A 1 99 ? -16.011 0.867 10.330 1.00 97.94 99 LEU A O 1
ATOM 765 N N . THR A 1 100 ? -15.250 0.190 8.310 1.00 98.38 100 THR A N 1
ATOM 766 C CA . THR A 1 100 ? -13.931 0.826 8.352 1.00 98.38 100 THR A CA 1
ATOM 767 C C . THR A 1 100 ? -13.767 1.720 7.128 1.00 98.38 100 THR A C 1
ATOM 769 O O . THR A 1 100 ? -14.207 1.372 6.033 1.00 98.38 100 THR A O 1
ATOM 772 N N . SER A 1 101 ? -13.137 2.874 7.290 1.00 98.56 101 SER A N 1
ATOM 773 C CA . SER A 1 101 ? -12.715 3.727 6.178 1.00 98.56 101 SER A CA 1
ATOM 774 C C . SER A 1 101 ? -11.328 4.262 6.451 1.00 98.56 101 SER A C 1
ATOM 776 O O . SER A 1 101 ? -10.916 4.359 7.606 1.00 98.56 101 SER A O 1
ATOM 778 N N . GLY A 1 102 ? -10.627 4.638 5.397 1.00 98.31 102 GLY A N 1
ATOM 779 C CA . GLY A 1 102 ? -9.303 5.194 5.532 1.00 98.31 102 GLY A CA 1
ATOM 780 C C . GLY A 1 102 ? -8.864 5.956 4.303 1.00 98.31 102 GLY A C 1
ATOM 781 O O . GLY A 1 102 ? -9.581 6.054 3.300 1.00 98.31 102 GLY A O 1
ATOM 782 N N . ALA A 1 103 ? -7.669 6.507 4.429 1.00 98.38 103 ALA A N 1
ATOM 783 C CA . ALA A 1 103 ? -6.981 7.214 3.371 1.00 98.38 103 ALA A CA 1
ATOM 784 C C . ALA A 1 103 ? -5.538 6.729 3.312 1.00 98.38 103 ALA A C 1
ATOM 786 O O . ALA A 1 103 ? -4.926 6.481 4.353 1.00 98.38 103 ALA A O 1
ATOM 787 N N . SER A 1 104 ? -4.998 6.638 2.106 1.00 97.81 104 SER A N 1
ATOM 788 C CA . SER A 1 104 ? -3.610 6.275 1.875 1.00 97.81 104 SER A CA 1
ATOM 789 C C . SER A 1 104 ? -2.906 7.324 1.030 1.00 97.81 104 SER A C 1
ATOM 791 O O . SER A 1 104 ? -3.506 8.021 0.213 1.00 97.81 104 SER A O 1
ATOM 793 N N . PHE A 1 105 ? -1.612 7.457 1.257 1.00 97.75 105 PHE A N 1
ATOM 794 C CA . PHE A 1 105 ? -0.721 8.293 0.479 1.00 97.75 105 PHE A CA 1
ATOM 795 C C . PHE A 1 105 ? 0.460 7.436 0.062 1.00 97.75 105 PHE A C 1
ATOM 797 O O . PHE A 1 105 ? 1.162 6.907 0.924 1.00 97.75 105 PHE A O 1
ATOM 804 N N . THR A 1 106 ? 0.665 7.285 -1.242 1.00 97.44 106 THR A N 1
ATOM 805 C CA . THR A 1 106 ? 1.750 6.471 -1.796 1.00 97.44 106 THR A CA 1
ATOM 806 C C . THR A 1 106 ? 2.655 7.347 -2.636 1.00 97.44 106 THR A C 1
ATOM 808 O O . THR A 1 106 ? 2.177 8.071 -3.500 1.00 97.44 106 THR A O 1
ATOM 811 N N . TYR A 1 107 ? 3.960 7.277 -2.414 1.00 97.12 107 TYR A N 1
ATOM 812 C CA . TYR A 1 107 ? 4.949 7.819 -3.335 1.00 97.12 107 TYR A CA 1
ATOM 813 C C . TYR A 1 107 ? 5.546 6.690 -4.163 1.00 97.12 107 TYR A C 1
ATOM 815 O O . TYR A 1 107 ? 5.809 5.609 -3.636 1.00 97.12 107 TYR A O 1
ATOM 823 N N . ARG A 1 108 ? 5.770 6.950 -5.449 1.00 96.88 108 ARG A N 1
ATOM 824 C CA . ARG A 1 108 ? 6.333 5.994 -6.398 1.00 96.88 108 ARG A CA 1
ATOM 825 C C . ARG A 1 108 ? 7.428 6.663 -7.204 1.00 96.88 108 ARG A C 1
ATOM 827 O O . ARG A 1 108 ? 7.171 7.648 -7.893 1.00 96.88 108 ARG A O 1
ATOM 834 N N . ASP A 1 109 ? 8.623 6.107 -7.139 1.00 96.56 109 ASP A N 1
ATOM 835 C CA . ASP A 1 109 ? 9.728 6.435 -8.025 1.00 96.56 109 ASP A CA 1
ATOM 836 C C . ASP A 1 109 ? 9.862 5.339 -9.080 1.00 96.56 109 ASP A C 1
ATOM 838 O O . ASP A 1 109 ? 9.737 4.153 -8.765 1.00 96.56 109 ASP A O 1
ATOM 842 N N . ARG A 1 110 ? 10.042 5.740 -10.337 1.00 94.94 110 ARG A N 1
ATOM 843 C CA . ARG A 1 110 ? 10.017 4.838 -11.493 1.00 94.94 110 ARG A CA 1
ATOM 844 C C . ARG A 1 110 ? 11.098 5.222 -12.479 1.00 94.94 110 ARG A C 1
ATOM 846 O O . ARG A 1 110 ? 11.200 6.396 -12.841 1.00 94.94 110 ARG A O 1
ATOM 853 N N . ASN A 1 111 ? 11.805 4.219 -12.979 1.00 92.75 111 ASN A N 1
ATOM 854 C CA . ASN A 1 111 ? 12.690 4.360 -14.126 1.00 92.75 111 ASN A CA 1
ATOM 855 C C . ASN A 1 111 ? 12.048 3.783 -15.395 1.00 92.75 111 ASN A C 1
ATOM 857 O O . ASN A 1 111 ? 11.245 2.861 -15.291 1.00 92.75 111 ASN A O 1
ATOM 861 N N . GLU A 1 112 ? 12.403 4.323 -16.566 1.00 82.00 112 GLU A N 1
ATOM 862 C CA . GLU A 1 112 ? 12.024 3.796 -17.895 1.00 82.00 112 GLU A CA 1
ATOM 863 C C . GLU A 1 112 ? 10.541 3.379 -18.019 1.00 82.00 112 GLU A C 1
ATOM 865 O O . GLU A 1 112 ? 10.195 2.320 -18.532 1.00 82.00 112 GLU A O 1
ATOM 870 N N . SER A 1 113 ? 9.631 4.221 -17.519 1.00 83.31 113 SER A N 1
ATOM 871 C CA . SER A 1 113 ? 8.201 3.909 -17.414 1.00 83.31 113 SER A CA 1
ATOM 872 C C . SER A 1 113 ? 7.334 4.887 -18.201 1.00 83.31 113 SER A C 1
ATOM 874 O O . SER A 1 113 ? 7.547 6.101 -18.168 1.00 83.31 113 SER A O 1
ATOM 876 N N . ILE A 1 114 ? 6.278 4.370 -18.843 1.00 82.62 114 ILE A N 1
ATOM 877 C CA . ILE A 1 114 ? 5.230 5.197 -19.469 1.00 82.62 114 ILE A CA 1
ATOM 878 C C . ILE A 1 114 ? 4.486 6.059 -18.439 1.00 82.62 114 ILE A C 1
ATOM 880 O O . ILE A 1 114 ? 4.042 7.168 -18.742 1.00 82.62 114 ILE A O 1
ATOM 884 N N . LEU A 1 115 ? 4.364 5.561 -17.207 1.00 87.12 115 LEU A N 1
ATOM 885 C CA . LEU A 1 115 ? 3.877 6.328 -16.069 1.00 87.12 115 LEU A CA 1
ATOM 886 C C . LEU A 1 115 ? 5.066 6.966 -15.360 1.00 87.12 115 LEU A C 1
ATOM 888 O O . LEU A 1 115 ? 5.957 6.262 -14.889 1.00 87.12 115 LEU A O 1
ATOM 892 N N . GLN A 1 116 ? 5.054 8.288 -15.227 1.00 87.88 116 GLN A N 1
ATOM 893 C CA . GLN A 1 116 ? 6.060 8.972 -14.421 1.00 87.88 116 GLN A CA 1
ATOM 894 C C . GLN A 1 116 ? 5.928 8.579 -12.941 1.00 87.88 116 GLN A C 1
ATOM 896 O O . GLN A 1 116 ? 4.866 8.136 -12.480 1.00 87.88 116 GLN A O 1
ATOM 901 N N . GLY A 1 117 ? 7.020 8.737 -12.194 1.00 92.75 117 GLY A N 1
ATOM 902 C CA . GLY A 1 117 ? 6.965 8.727 -10.736 1.00 92.75 117 GLY A CA 1
ATOM 903 C C . GLY A 1 117 ? 6.058 9.844 -10.210 1.00 92.75 117 GLY A C 1
ATOM 904 O O . GLY A 1 117 ? 5.798 10.836 -10.896 1.00 92.75 117 GLY A O 1
ATOM 905 N N . GLY A 1 118 ? 5.548 9.687 -8.996 1.00 94.00 118 GLY A N 1
ATOM 906 C CA . GLY A 1 118 ? 4.604 10.638 -8.430 1.00 94.00 118 GLY A CA 1
ATOM 907 C C . GLY A 1 118 ? 3.946 10.157 -7.151 1.00 94.00 118 GLY A C 1
ATOM 908 O O . GLY A 1 118 ? 4.425 9.239 -6.487 1.00 94.00 118 GLY A O 1
ATOM 909 N N . PHE A 1 119 ? 2.848 10.822 -6.811 1.00 94.62 119 PHE A N 1
ATOM 910 C CA . PHE A 1 119 ? 2.062 10.531 -5.625 1.00 94.62 119 PHE A CA 1
ATOM 911 C C . PHE A 1 119 ? 0.691 10.001 -6.015 1.00 94.62 119 PHE A C 1
ATOM 913 O O . PHE A 1 119 ? 0.043 10.579 -6.887 1.00 94.62 119 PHE A O 1
ATOM 920 N N . ASP A 1 120 ? 0.253 8.963 -5.312 1.00 94.31 120 ASP A N 1
ATOM 921 C CA . ASP A 1 120 ? -1.110 8.460 -5.353 1.00 94.31 120 ASP A CA 1
ATOM 922 C C . ASP A 1 120 ? -1.814 8.823 -4.042 1.00 94.31 120 ASP A C 1
ATOM 924 O O . ASP A 1 120 ? -1.261 8.630 -2.951 1.00 94.31 120 ASP A O 1
ATOM 928 N N . LEU A 1 121 ? -3.047 9.317 -4.143 1.00 96.25 121 LEU A N 1
ATOM 929 C CA . LEU A 1 121 ? -3.942 9.457 -2.993 1.00 96.25 121 LEU A CA 1
ATOM 930 C C . LEU A 1 121 ? -5.015 8.374 -3.074 1.00 96.25 121 LEU A C 1
ATOM 932 O O . LEU A 1 121 ? -5.751 8.313 -4.056 1.00 96.25 121 LEU A O 1
ATOM 936 N N . GLY A 1 122 ? -5.127 7.556 -2.036 1.00 96.50 122 GLY A N 1
ATOM 937 C CA .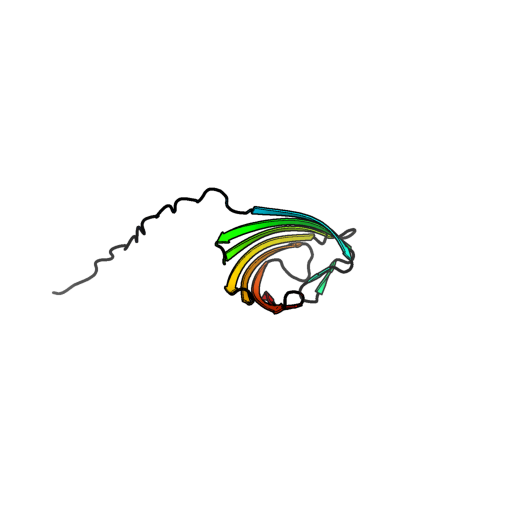 GLY A 1 122 ? -6.150 6.531 -1.913 1.00 96.50 122 GLY A CA 1
ATOM 938 C C . GLY A 1 122 ? -7.216 6.913 -0.895 1.00 96.50 122 GLY A C 1
ATOM 939 O O . GLY A 1 122 ? -6.916 7.456 0.167 1.00 96.50 122 GLY A O 1
ATOM 940 N N . LEU A 1 123 ? -8.473 6.606 -1.196 1.00 98.00 123 LEU A N 1
ATOM 941 C CA . LEU A 1 123 ? -9.571 6.594 -0.233 1.00 98.00 123 LEU A CA 1
ATOM 942 C C . LEU A 1 123 ? -10.250 5.236 -0.306 1.00 98.00 123 LEU A C 1
ATOM 944 O O . LEU A 1 123 ? -10.562 4.761 -1.399 1.00 98.00 123 LEU A O 1
ATOM 948 N N . PHE A 1 124 ? -10.537 4.632 0.841 1.00 97.94 124 PHE A N 1
ATOM 949 C CA . PHE A 1 124 ? -11.248 3.362 0.864 1.00 97.94 124 PHE A CA 1
ATOM 950 C C . PHE A 1 124 ? -12.351 3.326 1.915 1.00 97.94 124 PHE A C 1
ATOM 952 O O . PHE A 1 124 ? -12.323 4.006 2.945 1.00 97.94 124 PHE A O 1
ATOM 959 N N . THR A 1 125 ? -13.333 2.473 1.653 1.00 98.19 125 THR A N 1
ATOM 960 C CA . THR A 1 125 ? -14.359 2.064 2.612 1.00 98.19 125 THR A CA 1
ATOM 961 C C . THR A 1 125 ? -14.497 0.552 2.562 1.00 98.19 125 THR A C 1
ATOM 963 O O . THR A 1 125 ? -14.402 -0.063 1.502 1.00 98.19 125 THR A O 1
ATOM 966 N N . SER A 1 126 ? -14.699 -0.066 3.717 1.00 98.00 126 SER A N 1
ATOM 967 C CA . SER A 1 126 ? -14.847 -1.506 3.856 1.00 98.00 126 SER A CA 1
ATOM 968 C C . SER A 1 126 ? -16.000 -1.816 4.798 1.00 98.00 126 SER A C 1
ATOM 970 O O . SER A 1 126 ? -16.038 -1.316 5.921 1.00 98.00 126 SER A O 1
ATOM 972 N N . TYR A 1 127 ? -16.915 -2.672 4.351 1.00 97.94 127 TYR A N 1
ATOM 973 C CA . TYR A 1 127 ? -18.064 -3.132 5.112 1.00 97.94 127 TYR A CA 1
ATOM 974 C C . TYR A 1 127 ? -18.073 -4.659 5.249 1.00 97.94 127 TYR A C 1
ATOM 976 O O . TYR A 1 127 ? -18.151 -5.385 4.255 1.00 97.94 127 TYR A O 1
ATOM 984 N N . SER A 1 128 ? -18.020 -5.156 6.482 1.00 97.75 128 SER A N 1
ATOM 985 C CA . SER A 1 128 ? -18.184 -6.576 6.802 1.00 97.75 128 SER A CA 1
ATOM 986 C C . SER A 1 128 ? -19.671 -6.922 6.826 1.00 97.75 128 SER A C 1
ATOM 988 O O . SER A 1 128 ? -20.404 -6.489 7.716 1.00 97.75 128 SER A O 1
ATOM 990 N N . ILE A 1 129 ? -20.115 -7.710 5.848 1.00 97.19 129 ILE A N 1
ATOM 991 C CA . ILE A 1 129 ? -21.507 -8.155 5.691 1.00 97.19 129 ILE A CA 1
ATOM 992 C C . ILE A 1 129 ? -21.836 -9.218 6.750 1.00 97.19 129 ILE A C 1
ATOM 994 O O . ILE A 1 129 ? -22.929 -9.239 7.311 1.00 97.19 129 ILE A O 1
ATOM 998 N N . ASN A 1 130 ? -20.874 -10.098 7.023 1.00 95.56 130 ASN A N 1
ATOM 999 C CA . ASN A 1 130 ? -20.873 -11.091 8.095 1.00 95.56 130 ASN A CA 1
ATOM 1000 C C . ASN A 1 130 ? -19.417 -11.501 8.385 1.00 95.56 130 ASN A C 1
ATOM 1002 O O . ASN A 1 130 ? -18.490 -10.876 7.871 1.00 95.56 130 ASN A O 1
ATOM 1006 N N . ASP A 1 131 ? -19.219 -12.553 9.176 1.00 94.56 131 ASP A N 1
ATOM 1007 C CA . ASP A 1 131 ? -17.887 -13.016 9.590 1.00 94.56 131 ASP A CA 1
ATOM 1008 C C . ASP A 1 131 ? -17.042 -13.598 8.437 1.00 94.56 131 ASP A C 1
ATOM 1010 O O . ASP A 1 131 ? -15.846 -13.816 8.598 1.00 94.56 131 ASP A O 1
ATOM 1014 N N . VAL A 1 132 ? -17.649 -13.854 7.272 1.00 96.25 132 VAL A N 1
ATOM 1015 C CA . VAL A 1 132 ? -16.990 -14.445 6.094 1.00 96.25 132 VAL A CA 1
ATOM 1016 C C . VAL A 1 132 ? -16.816 -13.424 4.971 1.00 96.25 132 VAL A C 1
ATOM 1018 O O . VAL A 1 132 ? -15.797 -13.416 4.285 1.00 96.25 132 VAL A O 1
ATOM 1021 N N . TRP A 1 133 ? -17.813 -12.565 4.755 1.00 97.19 133 TRP A N 1
ATOM 1022 C CA . TRP A 1 133 ? -17.877 -11.688 3.591 1.00 97.19 133 TRP A CA 1
ATOM 1023 C C . TRP A 1 133 ? -17.638 -10.229 3.951 1.00 97.19 133 TRP A C 1
ATOM 1025 O O . TRP A 1 133 ? -18.345 -9.645 4.776 1.00 97.19 133 TRP A O 1
ATOM 1035 N N . ARG A 1 134 ? -16.697 -9.612 3.234 1.00 97.44 134 ARG A N 1
ATOM 1036 C CA . ARG A 1 134 ? -16.363 -8.192 3.337 1.00 97.44 134 ARG A CA 1
ATOM 1037 C C . ARG A 1 134 ? -16.376 -7.557 1.955 1.00 97.44 134 ARG A C 1
ATOM 1039 O O . ARG A 1 134 ? -15.743 -8.062 1.032 1.00 97.44 134 ARG A O 1
ATOM 1046 N N . TRP A 1 135 ? -17.084 -6.445 1.825 1.00 97.81 135 TRP A N 1
ATOM 1047 C CA . TRP A 1 135 ? -17.051 -5.599 0.640 1.00 97.81 135 TRP A CA 1
ATOM 1048 C C . TRP A 1 135 ? -16.089 -4.435 0.885 1.00 97.81 135 TRP A C 1
ATOM 1050 O O . TRP A 1 135 ? -16.244 -3.737 1.881 1.00 97.81 135 TRP A O 1
ATOM 1060 N N . ARG A 1 136 ? -15.109 -4.219 -0.001 1.00 96.81 136 ARG A N 1
ATOM 1061 C CA . ARG A 1 136 ? -14.200 -3.061 0.030 1.00 96.81 136 ARG A CA 1
ATOM 1062 C C . ARG A 1 136 ? -14.302 -2.303 -1.287 1.00 96.81 136 ARG A C 1
ATOM 1064 O O . ARG A 1 136 ? -14.289 -2.910 -2.356 1.00 96.81 136 ARG A O 1
ATOM 1071 N N . ASN A 1 137 ? -14.400 -0.985 -1.194 1.00 96.75 137 ASN A N 1
ATOM 1072 C CA . ASN A 1 137 ? -14.253 -0.065 -2.310 1.00 96.75 137 ASN A CA 1
ATOM 1073 C C . ASN A 1 137 ? -13.022 0.807 -2.075 1.00 96.75 137 ASN A C 1
ATOM 1075 O O . ASN A 1 137 ? -12.791 1.249 -0.950 1.00 96.75 137 ASN A O 1
ATOM 1079 N N . GLU A 1 138 ? -12.261 1.046 -3.136 1.00 94.88 138 GLU A N 1
ATOM 1080 C CA . GLU A 1 138 ? -11.046 1.846 -3.105 1.00 94.88 138 GLU A CA 1
ATOM 1081 C C . GLU A 1 138 ? -10.978 2.734 -4.346 1.00 94.88 138 GLU A C 1
ATOM 1083 O O . GLU A 1 138 ? -11.294 2.300 -5.457 1.00 94.88 138 GLU A O 1
ATOM 1088 N N . LEU A 1 139 ? -10.592 3.987 -4.133 1.00 94.19 139 LEU A N 1
ATOM 1089 C CA . LEU A 1 139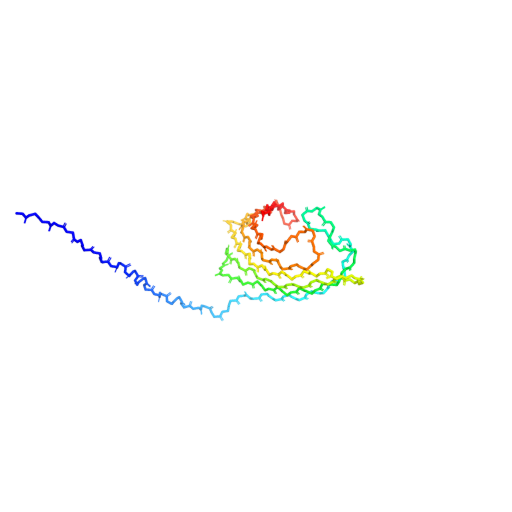 ? -10.398 5.003 -5.154 1.00 94.19 139 LEU A CA 1
ATOM 1090 C C . LEU A 1 139 ? -8.965 5.506 -5.038 1.00 94.19 139 LEU A C 1
ATOM 1092 O O . LEU A 1 139 ? -8.603 6.020 -3.987 1.00 94.19 139 LEU A O 1
ATOM 1096 N N . ASN A 1 140 ? -8.189 5.381 -6.112 1.00 90.62 140 ASN A N 1
ATOM 1097 C CA . ASN A 1 140 ? -6.813 5.863 -6.191 1.00 90.62 140 ASN A CA 1
ATOM 1098 C C . ASN A 1 140 ? -6.724 6.969 -7.251 1.00 90.62 140 ASN A C 1
ATOM 1100 O O . ASN A 1 140 ? -7.193 6.777 -8.377 1.00 90.62 140 ASN A O 1
ATOM 1104 N N . PHE A 1 141 ? -6.156 8.115 -6.874 1.00 85.94 141 PHE A N 1
ATOM 1105 C CA . PHE A 1 141 ? -6.008 9.319 -7.699 1.00 85.94 141 PHE A CA 1
ATOM 1106 C C . PHE A 1 141 ? -4.561 9.531 -8.097 1.00 85.94 141 PHE A C 1
ATOM 1108 O O . PHE A 1 141 ? -3.681 9.362 -7.231 1.00 85.94 141 PHE A O 1
#

Radius of gyration: 22.11 Å; Cα contacts (8 Å, |Δi|>4): 284; chains: 1; bounding box: 37×78×48 Å